Protein AF-A0A139GY74-F1 (afdb_monomer_lite)

Sequence (74 aa):
MRFSTLATLFALMTGAFASYWNCVTD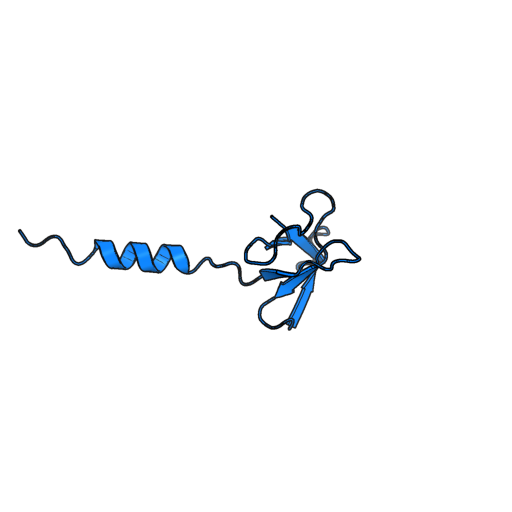PENDGVCVLGSNEQRLYCTYSHPCKTQGNGCTPIDTNNDGKNDAANCS

Organism: NCBI:txid113226

Foldseek 3Di:
DPDDDPVVVVVVVVVPPQPQWWWADDPVDFTWIAGNPRPDIAAADPVATRDDTGRFWDFDDPPPPVDGRHIRGD

pLDDT: mean 74.11, std 13.73, range [46.28, 90.19]

Radius of gyration: 16.45 Å; chains: 1; bounding box: 49×42×26 Å

Secondary structure (DSSP, 8-state):
----SSHHHHHHHTTTT--SEEEE--SSSPBEEEETTTTEEEEEPTTS-B-SSEE-EEEE-SS-SSS--EEEE-

Structure (mmCIF, N/CA/C/O backbone):
data_AF-A0A139GY74-F1
#
_entry.id   AF-A0A139GY74-F1
#
loop_
_atom_site.group_PDB
_atom_site.id
_atom_site.type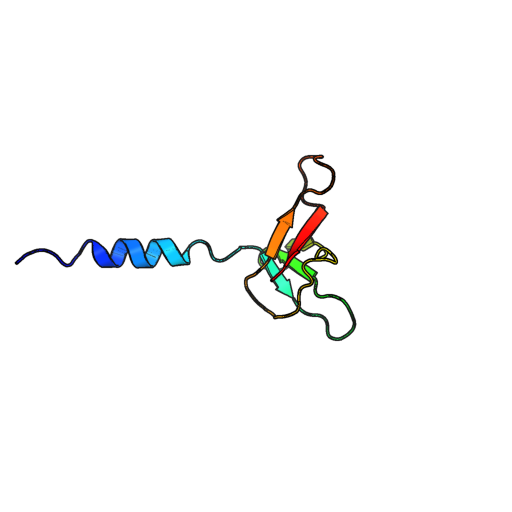_symbol
_atom_site.label_atom_id
_atom_site.label_alt_id
_atom_site.label_comp_id
_atom_site.label_asym_id
_atom_site.label_entity_id
_atom_site.label_seq_id
_atom_site.pdbx_PDB_ins_code
_atom_site.Cartn_x
_atom_site.Cartn_y
_atom_site.Cartn_z
_atom_site.occupancy
_atom_site.B_iso_or_equiv
_atom_site.auth_seq_id
_atom_site.auth_comp_id
_atom_site.auth_asym_id
_atom_site.auth_atom_id
_atom_site.pdbx_PDB_model_num
ATOM 1 N N . MET A 1 1 ? -41.285 -28.000 5.696 1.00 48.69 1 MET A N 1
ATOM 2 C CA . MET A 1 1 ? -39.888 -27.532 5.803 1.00 48.69 1 MET A CA 1
ATOM 3 C C . MET A 1 1 ? -39.792 -26.182 5.099 1.00 48.69 1 MET A C 1
ATOM 5 O O . MET A 1 1 ? -39.808 -26.147 3.880 1.00 48.69 1 MET A O 1
ATOM 9 N N . ARG A 1 2 ? -39.852 -25.069 5.844 1.00 57.38 2 ARG A N 1
ATOM 10 C CA . ARG A 1 2 ? -39.790 -23.693 5.311 1.00 57.38 2 ARG A CA 1
ATOM 11 C C . ARG A 1 2 ? -38.600 -22.982 5.960 1.00 57.38 2 ARG A C 1
ATOM 13 O O . ARG A 1 2 ? -38.777 -22.217 6.894 1.00 57.38 2 ARG A O 1
ATOM 20 N N . PHE A 1 3 ? -37.393 -23.314 5.517 1.00 56.34 3 PHE A N 1
ATOM 21 C CA . PHE A 1 3 ? -36.142 -22.717 5.996 1.00 56.34 3 PHE A CA 1
ATOM 22 C C . PHE A 1 3 ? -35.187 -22.588 4.807 1.00 56.34 3 PHE A C 1
ATOM 24 O O . PHE A 1 3 ? -34.298 -23.416 4.644 1.00 56.34 3 PHE A O 1
ATOM 31 N N . SER A 1 4 ? -35.400 -21.633 3.895 1.00 58.38 4 SER A N 1
ATOM 32 C CA . SER A 1 4 ? -34.482 -21.484 2.742 1.00 58.38 4 SER A CA 1
ATOM 33 C C . SER A 1 4 ? -34.324 -20.072 2.172 1.00 58.38 4 SER A C 1
ATOM 35 O O . SER A 1 4 ? -33.644 -19.919 1.169 1.00 58.38 4 SER A O 1
ATOM 37 N N . THR A 1 5 ? -34.885 -19.025 2.784 1.00 55.53 5 THR A N 1
ATOM 38 C CA . THR A 1 5 ? -34.767 -17.653 2.244 1.00 55.53 5 THR A CA 1
ATOM 39 C C . THR A 1 5 ? -33.832 -16.732 3.028 1.00 55.53 5 THR A C 1
ATOM 41 O O . THR A 1 5 ? -33.425 -15.709 2.495 1.00 55.53 5 THR A O 1
ATOM 44 N N . LEU A 1 6 ? -33.443 -17.075 4.263 1.00 54.31 6 LEU A N 1
ATOM 45 C CA . LEU A 1 6 ? -32.551 -16.226 5.072 1.00 54.31 6 LEU A CA 1
ATOM 46 C C . LEU A 1 6 ? -31.056 -16.414 4.766 1.00 54.31 6 LEU A C 1
ATOM 48 O O . LEU A 1 6 ? -30.271 -15.498 4.994 1.00 54.31 6 LEU A O 1
ATOM 52 N N . ALA A 1 7 ? -30.647 -17.570 4.238 1.00 55.59 7 ALA A N 1
ATOM 53 C CA . ALA A 1 7 ? -29.230 -17.877 4.024 1.00 55.59 7 ALA A CA 1
ATOM 54 C C . ALA A 1 7 ? -28.597 -17.075 2.871 1.00 55.59 7 ALA A C 1
ATOM 56 O O . ALA A 1 7 ? -27.401 -16.795 2.895 1.00 55.59 7 ALA A O 1
ATOM 57 N N . THR A 1 8 ? -29.384 -16.659 1.877 1.00 54.19 8 THR A N 1
ATOM 58 C CA . THR A 1 8 ? -28.878 -15.905 0.719 1.00 54.19 8 THR A CA 1
ATOM 59 C C . THR A 1 8 ? -28.617 -14.430 1.029 1.00 54.19 8 THR A C 1
ATOM 61 O O . THR A 1 8 ? -27.734 -13.832 0.422 1.00 54.19 8 THR A O 1
ATOM 64 N N . LEU A 1 9 ? -29.317 -13.848 2.009 1.00 53.22 9 LEU A N 1
ATOM 65 C CA . LEU A 1 9 ? -29.108 -12.457 2.433 1.00 53.22 9 LEU A CA 1
ATOM 66 C C . LEU A 1 9 ? -27.745 -12.248 3.111 1.00 53.22 9 LEU A C 1
ATOM 68 O O . LEU A 1 9 ? -27.110 -11.219 2.897 1.00 53.22 9 LEU A O 1
ATOM 72 N N . PHE A 1 10 ? -27.259 -13.234 3.871 1.00 54.38 10 PHE A N 1
ATOM 73 C CA . PHE A 1 10 ? -25.952 -13.136 4.531 1.00 54.38 10 PHE A CA 1
ATOM 74 C C . PHE A 1 10 ? -24.776 -13.224 3.549 1.00 54.38 10 PHE A C 1
ATOM 76 O O . PHE A 1 10 ? -23.794 -12.507 3.719 1.00 54.38 10 PHE A O 1
ATOM 83 N N . ALA A 1 11 ? -24.893 -14.027 2.487 1.00 53.56 11 ALA A N 1
ATOM 84 C CA . ALA 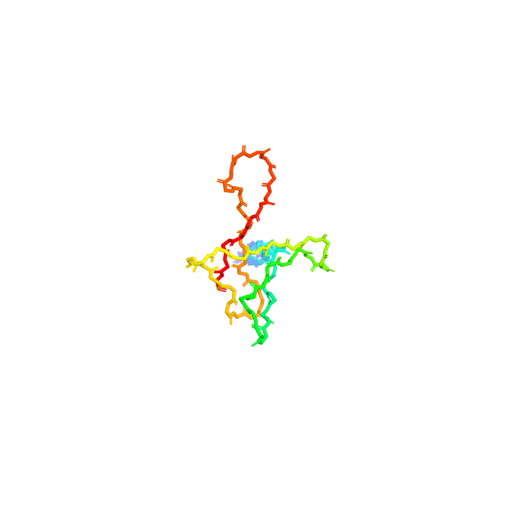A 1 11 ? -23.844 -14.152 1.471 1.00 53.56 11 ALA A CA 1
ATOM 85 C C . ALA A 1 11 ? -23.650 -12.866 0.638 1.00 53.56 11 ALA A C 1
ATOM 87 O O . ALA A 1 11 ? -22.544 -12.581 0.184 1.00 53.56 11 ALA A O 1
ATOM 88 N N . LEU A 1 12 ? -24.707 -12.062 0.466 1.00 49.72 12 LEU A N 1
ATOM 89 C CA . LEU A 1 12 ? -24.636 -10.766 -0.222 1.00 49.72 12 LEU A CA 1
ATOM 90 C C . LEU A 1 12 ? -24.014 -9.661 0.647 1.00 49.72 12 LEU A C 1
ATOM 92 O O . LEU A 1 12 ? -23.399 -8.742 0.114 1.00 49.72 12 LEU A O 1
ATOM 96 N N . MET A 1 13 ? -24.126 -9.755 1.975 1.00 50.22 13 MET A N 1
ATOM 97 C CA . MET A 1 13 ? -23.539 -8.775 2.899 1.00 50.22 13 MET A CA 1
ATOM 98 C C . MET A 1 13 ? -22.018 -8.944 3.046 1.00 50.22 13 MET A C 1
ATOM 100 O O . MET A 1 13 ? -21.311 -7.958 3.224 1.00 50.22 13 MET A O 1
ATOM 104 N N . THR A 1 14 ? -21.484 -10.165 2.919 1.00 51.25 14 THR A N 1
ATOM 105 C CA . THR A 1 14 ? -20.034 -10.416 3.048 1.00 51.25 14 THR A CA 1
ATOM 106 C C . THR A 1 14 ? -19.206 -9.906 1.866 1.00 51.25 14 THR A C 1
ATOM 108 O O . THR A 1 14 ? -18.010 -9.685 2.021 1.00 51.25 14 THR A O 1
ATOM 111 N N . GLY A 1 15 ? -19.822 -9.687 0.698 1.00 46.28 15 GLY A N 1
ATOM 112 C CA . GLY A 1 15 ? -19.148 -9.121 -0.478 1.00 46.28 15 GLY A CA 1
ATOM 113 C C . GLY A 1 15 ? -19.077 -7.589 -0.497 1.00 46.28 15 GLY A C 1
ATOM 114 O O . GLY A 1 15 ? -18.350 -7.026 -1.310 1.00 46.28 15 GLY A O 1
ATOM 115 N N . ALA A 1 16 ? -19.812 -6.903 0.387 1.00 47.56 16 ALA A N 1
ATOM 116 C CA . ALA A 1 16 ? -19.902 -5.439 0.402 1.00 47.56 16 ALA A CA 1
ATOM 117 C C . ALA A 1 16 ? -18.711 -4.744 1.090 1.00 47.56 16 ALA A C 1
ATOM 119 O O . ALA A 1 16 ? -18.613 -3.522 1.047 1.00 47.56 16 ALA A O 1
ATOM 120 N N . PHE A 1 17 ? -17.785 -5.506 1.681 1.00 49.69 17 PHE A N 1
ATOM 121 C CA . PHE A 1 17 ? -16.512 -4.989 2.194 1.00 49.69 17 PHE A CA 1
ATOM 122 C C . PHE A 1 17 ? -15.382 -5.102 1.165 1.00 49.69 17 PHE A C 1
ATOM 124 O O . PHE A 1 17 ? -14.217 -5.194 1.544 1.00 49.69 17 PHE A O 1
ATOM 131 N N . ALA A 1 18 ? -15.701 -5.132 -0.134 1.00 54.72 18 ALA A N 1
ATOM 132 C CA . ALA A 1 18 ? -14.692 -4.888 -1.155 1.00 54.72 18 ALA A CA 1
ATOM 133 C C . ALA A 1 18 ? -14.072 -3.516 -0.864 1.00 54.72 18 ALA A C 1
ATOM 135 O O . ALA A 1 18 ? -14.746 -2.489 -0.964 1.00 54.72 18 ALA A O 1
ATOM 136 N N . SER A 1 19 ? -12.823 -3.515 -0.399 1.00 60.72 19 SER A N 1
ATOM 137 C CA . SER A 1 19 ? -12.083 -2.310 -0.053 1.00 60.72 19 SER A CA 1
ATOM 138 C C . SER A 1 19 ? -12.190 -1.309 -1.203 1.00 60.72 19 SER A C 1
ATOM 1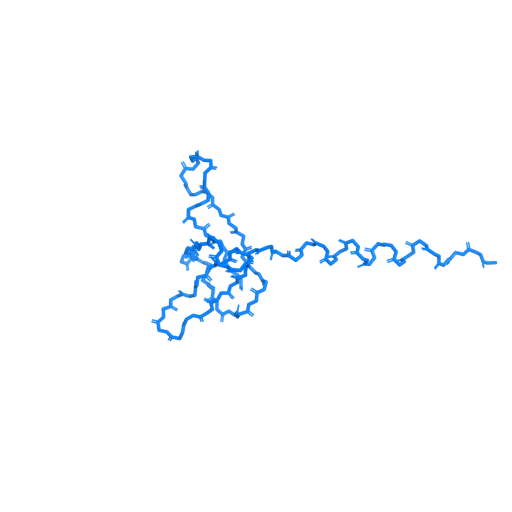40 O O . SER A 1 19 ? -11.788 -1.603 -2.324 1.00 60.72 19 SER A O 1
ATOM 142 N N . TYR A 1 20 ? -12.736 -0.116 -0.940 1.00 74.81 20 TYR A N 1
ATOM 143 C CA . TYR A 1 20 ? -12.842 0.947 -1.955 1.00 74.81 20 TYR A CA 1
ATOM 144 C C . TYR A 1 20 ? -11.446 1.360 -2.483 1.00 74.81 20 TYR A C 1
ATOM 146 O O . TYR A 1 20 ? -11.306 1.890 -3.587 1.00 74.81 20 TYR A O 1
ATOM 154 N N . TRP A 1 21 ? -10.407 1.051 -1.700 1.00 83.44 21 TRP A N 1
ATOM 155 C CA . TRP A 1 21 ? -8.998 1.210 -2.018 1.00 83.44 21 TRP A CA 1
ATOM 156 C C . TRP A 1 21 ? -8.411 -0.039 -2.691 1.00 83.44 21 TRP A C 1
ATOM 158 O O . TRP A 1 21 ? -8.388 -1.130 -2.113 1.00 83.44 21 TRP A O 1
ATOM 168 N N . ASN A 1 22 ? -7.883 0.149 -3.898 1.00 85.44 22 ASN A N 1
ATOM 169 C CA . ASN A 1 22 ? -7.298 -0.893 -4.733 1.00 85.44 22 ASN A CA 1
ATOM 170 C C . ASN A 1 22 ? -5.797 -0.686 -4.912 1.00 85.44 22 ASN A C 1
ATOM 172 O O . ASN A 1 22 ? -5.339 0.423 -5.181 1.00 85.44 22 ASN A O 1
ATOM 176 N N . CYS A 1 23 ? -5.037 -1.771 -4.819 1.00 86.00 23 CYS A N 1
ATOM 177 C CA . CYS A 1 23 ? -3.615 -1.767 -5.117 1.00 86.00 23 CYS A CA 1
ATOM 178 C C . CYS A 1 23 ? -3.410 -1.719 -6.640 1.00 86.00 23 CYS A C 1
ATOM 180 O O . CYS A 1 23 ? -3.965 -2.532 -7.386 1.00 86.00 23 CYS A O 1
ATOM 182 N N . VAL A 1 24 ? -2.620 -0.751 -7.101 1.00 86.56 24 VAL A N 1
ATOM 183 C CA . VAL A 1 24 ? -2.163 -0.602 -8.485 1.00 86.56 24 VAL A CA 1
ATOM 184 C C . VAL A 1 24 ? -0.652 -0.777 -8.489 1.00 86.56 24 VAL A C 1
ATOM 186 O O . VAL A 1 24 ? 0.091 0.106 -8.063 1.00 86.56 24 VAL A O 1
ATOM 189 N N . THR A 1 25 ? -0.210 -1.941 -8.955 1.00 82.25 25 THR A N 1
ATOM 190 C CA . THR A 1 25 ? 1.208 -2.273 -9.089 1.00 82.25 25 THR A CA 1
ATOM 191 C C . THR A 1 25 ? 1.821 -1.487 -10.237 1.00 82.25 25 THR A C 1
ATOM 193 O O . THR A 1 25 ? 1.292 -1.507 -11.350 1.00 82.25 25 THR A O 1
ATOM 196 N N . ASP A 1 26 ? 2.944 -0.832 -9.973 1.00 73.81 26 ASP A N 1
ATOM 197 C CA . ASP A 1 26 ? 3.779 -0.213 -10.993 1.00 73.81 26 ASP A CA 1
ATOM 198 C C . ASP A 1 26 ? 4.980 -1.146 -11.241 1.00 73.81 26 ASP A C 1
ATOM 200 O O . ASP A 1 26 ? 5.594 -1.600 -10.277 1.00 73.81 26 ASP A O 1
ATOM 204 N N . PRO A 1 27 ? 5.307 -1.516 -12.488 1.00 68.38 27 PRO A N 1
ATOM 205 C CA . PRO A 1 27 ? 6.466 -2.362 -12.760 1.00 68.38 27 PRO A CA 1
ATOM 206 C C . PRO A 1 27 ? 7.811 -1.707 -12.395 1.00 68.38 27 PRO A C 1
ATOM 208 O O . PRO A 1 27 ? 8.805 -2.425 -12.284 1.00 68.38 27 PRO A O 1
ATOM 211 N N . GLU A 1 28 ? 7.863 -0.383 -12.212 1.00 68.38 28 GLU A N 1
ATOM 212 C CA . GLU A 1 28 ? 9.098 0.359 -11.925 1.00 68.38 28 GLU A CA 1
ATOM 213 C C . GLU A 1 28 ? 9.215 0.835 -10.465 1.00 68.38 28 GLU A C 1
ATOM 215 O O . GLU A 1 28 ? 10.312 1.182 -10.030 1.00 68.38 28 GLU A O 1
ATOM 220 N N . ASN A 1 29 ? 8.122 0.837 -9.693 1.00 66.12 29 ASN A N 1
ATOM 221 C CA . ASN A 1 29 ? 8.075 1.355 -8.319 1.00 66.12 29 ASN A CA 1
ATOM 222 C C . ASN A 1 29 ? 7.229 0.470 -7.391 1.00 66.12 29 ASN A C 1
ATOM 224 O O . ASN A 1 29 ? 6.456 -0.372 -7.842 1.00 66.12 29 ASN A O 1
ATOM 228 N N . ASP A 1 30 ? 7.323 0.697 -6.077 1.00 69.06 30 ASP A N 1
ATOM 229 C CA . ASP A 1 30 ? 6.358 0.129 -5.132 1.00 69.06 30 ASP A CA 1
ATOM 230 C C . ASP A 1 30 ? 4.937 0.561 -5.532 1.00 69.06 30 ASP A C 1
ATOM 232 O O . ASP A 1 30 ? 4.673 1.743 -5.773 1.00 69.06 30 ASP A O 1
ATOM 236 N N . GLY A 1 31 ? 4.020 -0.404 -5.645 1.00 78.75 31 GLY A N 1
ATOM 237 C CA . GLY A 1 31 ? 2.657 -0.131 -6.083 1.00 78.75 31 GLY A CA 1
ATOM 238 C C . GLY A 1 31 ? 1.948 0.881 -5.177 1.00 78.75 31 GLY A C 1
ATOM 239 O O . GLY A 1 31 ? 2.212 0.973 -3.976 1.00 78.75 31 GLY A O 1
ATOM 240 N N . VAL A 1 32 ? 1.028 1.648 -5.754 1.00 86.38 32 VAL A N 1
ATOM 241 C CA . VAL A 1 32 ? 0.255 2.660 -5.025 1.00 86.38 32 VAL A CA 1
ATOM 242 C C . VAL A 1 32 ? -1.138 2.152 -4.733 1.00 86.38 32 VAL A C 1
ATOM 244 O O . VAL A 1 32 ? -1.695 1.353 -5.486 1.00 86.38 32 VAL A O 1
ATOM 247 N N . CYS A 1 33 ? -1.736 2.673 -3.670 1.00 88.31 33 CYS A N 1
ATOM 248 C CA . CYS A 1 33 ? -3.128 2.418 -3.412 1.00 88.31 33 CYS A CA 1
ATOM 249 C C . CYS A 1 33 ? -4.031 3.539 -3.909 1.00 88.31 33 CYS A C 1
ATOM 251 O O . CYS A 1 33 ? -3.816 4.708 -3.598 1.00 88.31 33 CYS A O 1
ATOM 253 N N . VAL A 1 34 ? -5.061 3.179 -4.668 1.00 87.56 34 VAL A N 1
ATOM 254 C CA . VAL A 1 34 ? -5.953 4.127 -5.328 1.00 87.56 34 VAL A CA 1
ATOM 255 C C . VAL A 1 34 ? -7.379 3.955 -4.841 1.00 87.56 34 VAL A C 1
ATOM 257 O O . VAL A 1 34 ? -7.876 2.838 -4.707 1.00 87.56 34 VAL A O 1
ATOM 260 N N . LEU A 1 35 ? -8.044 5.073 -4.588 1.00 84.81 35 LEU A N 1
ATOM 261 C CA . LEU A 1 35 ? -9.440 5.096 -4.195 1.00 84.81 35 LEU A CA 1
ATOM 262 C C . LEU A 1 35 ? -10.349 5.170 -5.421 1.00 84.81 35 LEU A C 1
ATOM 264 O O . LEU A 1 35 ? -10.213 6.102 -6.221 1.00 84.81 35 LEU A O 1
ATOM 268 N N . GLY A 1 36 ? -11.265 4.207 -5.567 1.00 74.56 36 GLY A N 1
ATOM 269 C CA . GLY A 1 36 ? -12.225 4.178 -6.673 1.00 74.56 36 GLY A CA 1
ATOM 270 C C . GLY A 1 36 ? -11.547 4.287 -8.043 1.00 74.56 36 GLY A C 1
ATOM 271 O O . GLY A 1 36 ? -10.742 3.438 -8.419 1.00 74.56 36 GLY A O 1
ATOM 272 N N . SER A 1 37 ? -11.844 5.363 -8.777 1.00 67.19 37 SER A N 1
ATOM 273 C CA . SER A 1 37 ? -11.301 5.647 -10.116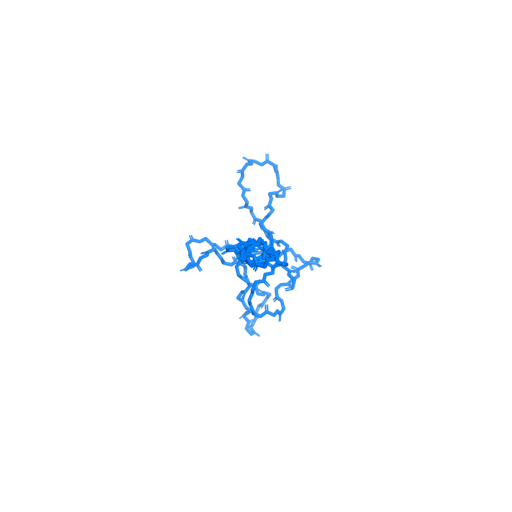 1.00 67.19 37 SER A CA 1
ATOM 274 C C . SER A 1 37 ? -10.043 6.538 -10.111 1.00 67.19 37 SER A C 1
ATOM 276 O O . SER A 1 37 ? -9.858 7.320 -11.038 1.00 67.19 37 SER A O 1
ATOM 278 N N . ASN A 1 38 ? -9.157 6.420 -9.112 1.00 68.44 38 ASN A N 1
ATOM 279 C CA . ASN A 1 38 ? -7.989 7.300 -8.878 1.00 68.44 38 ASN A CA 1
ATOM 280 C C . ASN A 1 38 ? -8.326 8.714 -8.362 1.00 68.44 38 ASN A C 1
ATOM 282 O O . ASN A 1 38 ? -7.574 9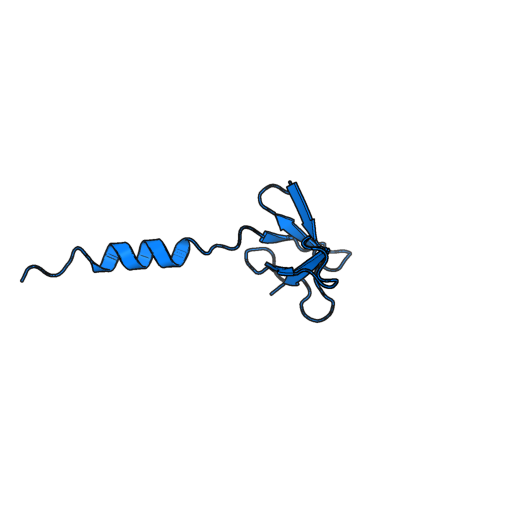.653 -8.616 1.00 68.44 38 ASN A O 1
ATOM 286 N N . GLU A 1 39 ? -9.409 8.889 -7.606 1.00 73.88 39 GLU A N 1
ATOM 287 C CA . GLU A 1 39 ? -9.703 10.191 -6.975 1.00 73.88 39 GLU A CA 1
ATOM 288 C C . GLU A 1 39 ? -8.649 10.567 -5.926 1.00 73.88 39 GLU A C 1
ATOM 290 O O . GLU A 1 39 ? -8.353 11.740 -5.704 1.00 73.88 39 GLU A O 1
ATOM 295 N N . GLN A 1 40 ? -8.055 9.551 -5.301 1.00 81.69 40 GLN A N 1
ATOM 296 C CA . GLN A 1 40 ? -7.025 9.711 -4.292 1.00 81.69 40 GLN A CA 1
ATOM 297 C C . GLN A 1 40 ? -6.005 8.579 -4.409 1.00 81.69 40 GLN A C 1
ATOM 299 O O . GLN A 1 40 ? -6.366 7.433 -4.686 1.00 81.69 40 GLN A O 1
ATOM 304 N N . ARG A 1 41 ? -4.725 8.913 -4.221 1.00 84.69 41 ARG A N 1
ATOM 305 C CA . ARG A 1 41 ? -3.603 7.971 -4.258 1.00 84.69 41 ARG A CA 1
ATOM 306 C C . ARG A 1 41 ? -2.832 8.052 -2.950 1.00 84.69 41 ARG A C 1
ATOM 308 O O . ARG A 1 41 ? -2.472 9.148 -2.530 1.00 84.69 41 ARG A O 1
ATOM 315 N N . LEU A 1 42 ? -2.578 6.903 -2.338 1.00 87.00 42 LEU A N 1
ATOM 316 C CA . LEU A 1 42 ? -1.786 6.758 -1.124 1.00 87.00 42 LEU A CA 1
ATOM 317 C C . LEU A 1 42 ? -0.630 5.806 -1.396 1.00 87.00 42 LEU A C 1
ATOM 319 O O . LEU A 1 42 ? -0.798 4.787 -2.068 1.00 87.00 42 LEU A O 1
ATOM 323 N N . TYR A 1 43 ? 0.544 6.135 -0.869 1.00 86.88 43 TYR A N 1
ATOM 324 C CA . TYR A 1 43 ? 1.676 5.222 -0.923 1.00 86.88 43 TYR A CA 1
ATOM 325 C C . TYR A 1 43 ? 1.482 4.101 0.086 1.00 86.88 43 TYR A C 1
ATOM 327 O O . TYR A 1 43 ? 1.007 4.320 1.204 1.00 86.88 43 TYR A O 1
ATOM 335 N N . CYS A 1 44 ? 1.853 2.893 -0.321 1.00 85.94 44 CYS A N 1
ATOM 336 C CA . CYS A 1 44 ? 1.843 1.765 0.584 1.00 85.94 44 CYS A CA 1
ATOM 337 C C . CYS A 1 44 ? 2.998 1.881 1.580 1.00 85.94 44 CYS A C 1
ATOM 339 O O . CYS A 1 44 ? 4.093 2.330 1.234 1.00 85.94 44 CYS A O 1
ATOM 341 N N . THR A 1 45 ? 2.768 1.483 2.826 1.00 85.00 45 THR A N 1
ATOM 342 C CA . THR A 1 45 ? 3.837 1.426 3.819 1.00 85.00 45 THR A CA 1
ATOM 343 C C . THR A 1 45 ? 4.879 0.391 3.409 1.00 85.00 45 THR A C 1
ATOM 345 O O . THR A 1 45 ? 4.565 -0.644 2.823 1.00 85.00 45 THR A O 1
ATOM 348 N N . TYR A 1 46 ? 6.141 0.635 3.768 1.00 81.44 46 TYR A N 1
ATOM 349 C CA . TYR A 1 46 ? 7.238 -0.275 3.424 1.00 81.44 46 TYR A CA 1
ATOM 350 C C . TYR A 1 46 ? 7.046 -1.698 3.985 1.00 81.44 46 TYR A C 1
ATOM 352 O O . TYR A 1 46 ? 7.514 -2.674 3.404 1.00 81.44 46 TYR A O 1
ATOM 360 N N . SER A 1 47 ? 6.343 -1.834 5.114 1.00 81.31 47 SER A N 1
ATOM 361 C CA . SER A 1 47 ? 6.030 -3.133 5.720 1.00 81.31 47 SER A CA 1
ATOM 362 C C . SER A 1 47 ? 4.915 -3.891 4.994 1.00 81.31 47 SER A C 1
ATOM 364 O O . SER A 1 47 ? 4.848 -5.112 5.113 1.00 81.31 47 SER A O 1
ATOM 366 N N . HIS A 1 48 ? 4.070 -3.187 4.239 1.00 83.81 48 HIS A N 1
ATOM 367 C CA . HIS A 1 48 ? 2.911 -3.728 3.532 1.00 83.81 48 HIS A CA 1
ATOM 368 C C . HIS A 1 48 ? 2.855 -3.158 2.103 1.00 83.81 48 HIS A C 1
ATOM 370 O O . HIS A 1 48 ? 1.956 -2.372 1.790 1.00 83.81 48 HIS A O 1
ATOM 376 N N . PRO A 1 49 ? 3.840 -3.492 1.241 1.00 82.56 49 PRO A N 1
ATOM 377 C CA . PRO A 1 49 ? 3.906 -2.978 -0.121 1.00 82.56 49 PRO A CA 1
ATOM 378 C C . PRO A 1 49 ? 2.829 -3.608 -1.010 1.00 82.56 49 PRO A C 1
ATOM 380 O O . PRO A 1 49 ? 2.506 -4.789 -0.895 1.00 82.56 49 PRO A O 1
ATOM 383 N N . CYS A 1 50 ? 2.320 -2.827 -1.959 1.00 83.69 50 CYS A N 1
ATOM 384 C CA . CYS A 1 50 ? 1.350 -3.276 -2.956 1.00 83.69 50 CYS A CA 1
ATOM 385 C C . CYS A 1 50 ? 2.044 -4.138 -4.020 1.00 83.69 50 CYS A C 1
ATOM 387 O O . CYS A 1 50 ? 2.713 -3.630 -4.919 1.00 83.69 50 CYS A O 1
ATOM 389 N N . LYS A 1 51 ? 1.912 -5.464 -3.876 1.00 78.38 51 LYS A N 1
ATOM 390 C CA . LYS A 1 51 ? 2.561 -6.475 -4.734 1.00 78.38 51 LYS A CA 1
ATOM 391 C C . LYS A 1 51 ? 1.618 -7.160 -5.718 1.00 78.38 51 LYS A C 1
ATOM 393 O O . LYS A 1 51 ? 2.089 -7.736 -6.696 1.00 78.38 51 LYS A O 1
ATOM 398 N N . THR A 1 52 ? 0.312 -7.109 -5.468 1.00 78.00 52 THR A N 1
ATOM 399 C CA . THR A 1 52 ? -0.693 -7.796 -6.285 1.00 78.00 52 THR A CA 1
ATOM 400 C C . THR A 1 52 ? -1.813 -6.836 -6.630 1.00 78.00 52 THR A C 1
ATOM 402 O O . THR A 1 52 ? -2.424 -6.257 -5.740 1.00 78.00 52 THR A O 1
ATOM 405 N N . GLN A 1 53 ? -2.113 -6.679 -7.917 1.00 79.88 53 GLN A N 1
ATOM 406 C CA . GLN A 1 53 ? -3.184 -5.788 -8.345 1.00 79.88 53 GLN A CA 1
ATOM 407 C C . GLN A 1 53 ? -4.555 -6.268 -7.846 1.00 79.88 53 GLN A C 1
ATOM 409 O O . GLN A 1 53 ? -4.931 -7.422 -8.063 1.00 79.88 53 GLN A O 1
ATOM 414 N N . GLY A 1 54 ? -5.317 -5.361 -7.229 1.00 72.50 54 GLY A N 1
ATOM 415 C CA . GLY A 1 54 ? -6.671 -5.626 -6.733 1.00 72.50 54 GLY A CA 1
ATOM 416 C C . GLY A 1 54 ? -6.895 -5.232 -5.272 1.00 72.50 54 GLY A C 1
ATOM 417 O O . GLY A 1 54 ? -6.057 -4.579 -4.649 1.00 72.50 54 GLY A O 1
ATOM 418 N N . ASN A 1 55 ? -8.073 -5.591 -4.752 1.00 68.94 55 ASN A N 1
ATOM 419 C CA . ASN A 1 55 ? -8.491 -5.337 -3.370 1.00 68.94 55 ASN A CA 1
ATOM 420 C C . ASN A 1 55 ? -7.397 -5.753 -2.383 1.00 68.94 55 ASN A C 1
ATOM 422 O O . ASN A 1 55 ? -6.890 -6.869 -2.466 1.00 68.94 55 ASN A O 1
ATOM 426 N N . GLY A 1 56 ? -7.083 -4.889 -1.422 1.00 71.75 56 GLY A N 1
ATOM 427 C CA . GLY A 1 56 ? -6.032 -5.213 -0.456 1.00 71.75 56 GLY A CA 1
ATOM 428 C C . GLY A 1 56 ? -5.434 -4.036 0.289 1.00 71.75 56 GLY A C 1
ATOM 429 O O . GLY A 1 56 ? -4.556 -4.218 1.124 1.00 71.75 56 GLY A O 1
ATOM 430 N N . CYS A 1 57 ? -5.891 -2.819 0.020 1.00 84.94 57 CYS A N 1
ATOM 431 C CA . CYS A 1 57 ? -5.391 -1.674 0.746 1.00 84.94 57 CYS A CA 1
ATOM 432 C C . CYS A 1 57 ? -6.311 -1.243 1.868 1.00 84.94 57 CYS A C 1
ATOM 434 O O . CYS A 1 57 ? -7.532 -1.155 1.711 1.00 84.94 57 CYS A O 1
ATOM 436 N N . THR A 1 58 ? -5.678 -0.845 2.958 1.00 86.88 58 THR A N 1
ATOM 437 C CA . THR A 1 58 ? -6.315 -0.167 4.073 1.00 86.88 58 THR A CA 1
ATOM 438 C C . THR A 1 58 ? -5.635 1.183 4.246 1.00 86.88 58 THR A C 1
ATOM 440 O O . THR A 1 58 ? -4.450 1.199 4.576 1.00 86.88 58 THR A O 1
ATOM 443 N N . PRO A 1 59 ? -6.322 2.307 3.998 1.00 86.75 59 PRO A N 1
ATOM 444 C CA . PRO A 1 59 ? -5.750 3.618 4.258 1.00 86.75 59 PRO A CA 1
ATOM 445 C C . PRO A 1 59 ? -5.456 3.758 5.754 1.00 86.75 59 PRO A C 1
ATOM 447 O O . PRO A 1 59 ? -6.202 3.250 6.595 1.00 86.75 59 PRO A O 1
ATOM 450 N N . ILE A 1 60 ? -4.361 4.430 6.071 1.00 87.88 60 ILE A N 1
ATOM 451 C CA . ILE A 1 60 ? -3.945 4.727 7.432 1.00 87.88 60 ILE A CA 1
ATOM 452 C C . ILE A 1 60 ? -3.563 6.199 7.527 1.00 87.88 60 ILE A C 1
ATOM 454 O O . ILE A 1 60 ? -3.138 6.814 6.550 1.00 87.88 60 ILE A O 1
ATOM 458 N N . ASP A 1 61 ? -3.717 6.725 8.729 1.00 88.50 61 ASP A N 1
ATOM 459 C CA . ASP A 1 61 ? -3.244 8.037 9.129 1.00 88.50 61 ASP A CA 1
ATOM 460 C C . ASP A 1 61 ? -2.031 7.813 10.042 1.00 88.50 61 ASP A C 1
ATOM 462 O O . ASP A 1 61 ? -2.164 7.296 11.155 1.00 88.50 61 ASP A O 1
ATOM 466 N N . THR A 1 62 ? -0.828 8.086 9.538 1.00 85.00 62 THR A N 1
ATOM 467 C CA . THR A 1 62 ? 0.416 7.839 10.278 1.00 85.00 62 THR A CA 1
ATOM 468 C C . THR A 1 62 ? 0.741 8.939 11.283 1.00 85.00 62 THR A C 1
ATOM 470 O O . THR A 1 62 ? 1.545 8.710 12.192 1.00 85.00 62 THR A O 1
ATOM 473 N N . ASN A 1 63 ? 0.118 10.113 11.154 1.00 88.81 63 ASN A N 1
ATOM 474 C CA . ASN A 1 63 ? 0.408 11.294 11.965 1.00 88.81 63 ASN A CA 1
ATOM 475 C C . ASN A 1 63 ? -0.776 11.735 12.859 1.00 88.81 63 ASN A C 1
ATOM 477 O O . ASN A 1 63 ? -0.616 12.658 13.661 1.00 88.81 63 ASN A O 1
ATOM 481 N N . ASN A 1 64 ? -1.912 11.036 12.782 1.00 86.81 64 ASN A N 1
ATOM 482 C CA . ASN A 1 64 ? -3.170 11.305 13.480 1.00 86.81 64 ASN A CA 1
ATOM 483 C C . ASN A 1 64 ? -3.736 12.719 13.236 1.00 86.81 64 ASN A C 1
ATOM 485 O O . ASN A 1 64 ? -4.350 13.305 14.135 1.00 86.81 64 ASN A O 1
ATOM 489 N N . ASP A 1 65 ? -3.537 13.291 12.045 1.00 90.19 65 ASP A N 1
ATOM 490 C CA . ASP A 1 65 ? -4.093 14.599 11.673 1.00 90.19 65 ASP A CA 1
ATOM 491 C C . ASP A 1 65 ? -5.555 14.536 11.177 1.00 90.19 65 ASP A C 1
ATOM 493 O O . ASP A 1 65 ? -6.189 15.572 10.937 1.00 90.19 65 ASP A O 1
ATOM 497 N N . GLY A 1 66 ? -6.114 13.326 11.078 1.00 85.62 66 GLY A N 1
ATOM 498 C CA . GLY A 1 66 ? -7.461 13.047 10.593 1.00 85.62 66 GLY A CA 1
ATOM 499 C C . GLY A 1 66 ? -7.540 12.830 9.081 1.00 85.62 66 GLY A C 1
ATOM 500 O O . GLY A 1 66 ? -8.649 12.710 8.549 1.00 85.62 66 GLY A O 1
ATOM 501 N N . LYS A 1 67 ? -6.407 12.789 8.371 1.00 84.81 67 LYS A N 1
ATOM 502 C CA . LYS A 1 67 ? -6.317 12.487 6.941 1.00 84.81 67 LYS A CA 1
ATOM 503 C C . LYS A 1 67 ? -5.435 11.268 6.722 1.00 84.81 67 LYS A C 1
ATOM 505 O O . LYS A 1 67 ? -4.373 11.118 7.302 1.00 84.81 67 LYS A O 1
ATOM 510 N N . ASN A 1 68 ? -5.860 10.419 5.794 1.00 85.31 68 ASN A N 1
ATOM 511 C CA . ASN A 1 68 ? -5.034 9.295 5.379 1.00 85.31 68 ASN A CA 1
ATOM 512 C C . ASN A 1 68 ? -3.860 9.810 4.539 1.00 85.31 68 ASN A C 1
ATOM 514 O O . ASN A 1 68 ? -4.075 10.495 3.534 1.00 85.31 68 ASN A O 1
ATOM 518 N N . ASP A 1 69 ? -2.647 9.455 4.934 1.00 86.06 69 ASP A N 1
ATOM 519 C CA . ASP A 1 69 ? -1.386 9.841 4.299 1.00 86.06 69 ASP A CA 1
ATOM 520 C C . ASP A 1 69 ? -0.613 8.630 3.744 1.00 86.06 69 ASP A C 1
ATOM 522 O O . ASP A 1 69 ? 0.217 8.783 2.844 1.00 86.06 69 ASP A O 1
ATOM 526 N N . ALA A 1 70 ? -0.953 7.417 4.190 1.00 86.81 70 ALA A N 1
ATOM 527 C CA . ALA A 1 70 ? -0.421 6.160 3.672 1.00 86.81 70 ALA A CA 1
ATOM 528 C C . ALA A 1 70 ? -1.494 5.059 3.612 1.00 86.81 70 ALA A C 1
ATOM 530 O O . ALA A 1 70 ? -2.646 5.247 4.003 1.00 86.81 70 ALA A O 1
ATOM 531 N N . ALA A 1 71 ? -1.131 3.880 3.112 1.00 87.81 71 ALA A N 1
ATOM 532 C CA . ALA A 1 71 ? -1.979 2.693 3.149 1.00 87.81 71 ALA A CA 1
ATOM 533 C C . ALA A 1 71 ? -1.175 1.436 3.505 1.00 87.81 71 ALA A C 1
ATOM 535 O O . ALA A 1 71 ? -0.021 1.293 3.121 1.00 87.81 71 ALA A O 1
ATOM 536 N N . ASN A 1 72 ? -1.784 0.487 4.208 1.00 85.81 72 ASN A N 1
ATOM 537 C CA . ASN A 1 72 ? -1.258 -0.870 4.321 1.00 85.81 72 ASN A CA 1
ATOM 538 C C . ASN A 1 72 ? -1.845 -1.713 3.194 1.00 85.81 72 ASN A C 1
ATOM 540 O O . ASN A 1 72 ? -3.065 -1.863 3.126 1.00 85.81 72 ASN A O 1
ATOM 544 N N . CYS A 1 73 ? -0.992 -2.238 2.321 1.00 84.50 73 CYS A N 1
ATOM 545 C CA . CYS A 1 73 ? -1.385 -2.992 1.138 1.00 84.50 73 CYS A CA 1
ATOM 546 C C . CYS A 1 73 ? -1.028 -4.481 1.297 1.00 84.50 73 CYS A C 1
ATOM 548 O O . CYS A 1 73 ? -0.000 -4.818 1.882 1.00 84.50 73 CYS A O 1
ATOM 550 N N . SER A 1 74 ? -1.887 -5.375 0.806 1.00 72.00 74 SER A N 1
ATOM 551 C CA . SER A 1 74 ? -1.710 -6.837 0.857 1.00 72.00 74 SER A CA 1
ATOM 552 C C . SER A 1 74 ? -1.427 -7.444 -0.507 1.00 72.00 74 SER A C 1
ATOM 554 O O . SER A 1 74 ? -2.132 -7.035 -1.456 1.00 72.00 74 SER A O 1
#